Protein AF-S0DHY9-F1 (afdb_monomer_lite)

Organism: Gibberella fujikuroi (strain CBS 195.34 / IMI 58289 / NRRL A-6831) (NCBI:txid1279085)

Structure (mmCIF, N/CA/C/O backbone):
data_AF-S0DHY9-F1
#
_entry.id   AF-S0DHY9-F1
#
loop_
_atom_site.group_PDB
_atom_site.id
_atom_site.type_symbol
_atom_site.label_atom_id
_atom_site.label_alt_id
_atom_site.label_comp_id
_atom_site.label_asym_id
_atom_site.label_entity_id
_atom_site.label_seq_id
_atom_site.pdbx_PDB_ins_code
_atom_site.Cartn_x
_atom_site.Cartn_y
_atom_site.Cartn_z
_atom_site.occupancy
_atom_site.B_iso_or_equiv
_atom_site.auth_seq_id
_atom_site.auth_comp_id
_atom_site.auth_asym_id
_atom_site.auth_atom_id
_atom_site.pdbx_PDB_model_num
ATOM 1 N N . MET A 1 1 ? 1.478 8.121 -7.988 1.00 83.19 1 MET A N 1
ATOM 2 C CA . MET A 1 1 ? 0.226 7.459 -8.407 1.00 83.19 1 MET A CA 1
ATOM 3 C C . MET A 1 1 ? -0.439 6.650 -7.293 1.00 83.19 1 MET A C 1
ATOM 5 O O . MET A 1 1 ? -1.623 6.872 -7.076 1.00 83.19 1 MET A O 1
ATOM 9 N N . GLY A 1 2 ? 0.284 5.824 -6.519 1.00 90.38 2 GLY A N 1
ATOM 10 C CA . GLY A 1 2 ? -0.303 5.027 -5.419 1.00 90.38 2 GLY A CA 1
ATOM 11 C C . GLY A 1 2 ? -1.229 5.791 -4.453 1.00 90.38 2 GLY A C 1
ATOM 12 O O . GLY A 1 2 ? -2.321 5.321 -4.164 1.00 90.38 2 GLY A O 1
ATOM 13 N N . ARG A 1 3 ? -0.886 7.028 -4.057 1.00 93.12 3 ARG A N 1
ATOM 14 C CA . ARG A 1 3 ? -1.740 7.857 -3.175 1.00 93.12 3 ARG A CA 1
ATOM 15 C C . ARG A 1 3 ? -3.157 8.092 -3.725 1.00 93.12 3 ARG A C 1
ATOM 17 O O . ARG A 1 3 ? -4.113 8.091 -2.959 1.00 93.12 3 ARG A O 1
ATOM 24 N N . GLY A 1 4 ? -3.299 8.273 -5.040 1.00 93.94 4 GLY A N 1
ATOM 25 C CA . GLY A 1 4 ? -4.608 8.444 -5.679 1.00 93.94 4 GLY A CA 1
ATOM 26 C C . GLY A 1 4 ? -5.447 7.164 -5.637 1.00 93.94 4 GLY A C 1
ATOM 27 O O . GLY A 1 4 ? -6.650 7.225 -5.398 1.00 93.94 4 GLY A O 1
ATOM 28 N N . MET A 1 5 ? -4.805 6.002 -5.790 1.00 93.88 5 MET A N 1
ATOM 29 C CA . MET A 1 5 ? -5.452 4.695 -5.648 1.00 93.88 5 MET A CA 1
ATOM 30 C C . MET A 1 5 ? -5.918 4.461 -4.207 1.00 93.88 5 MET A C 1
ATOM 32 O O . MET A 1 5 ? -7.084 4.132 -4.004 1.00 93.88 5 MET A O 1
ATOM 36 N N . CYS A 1 6 ? -5.065 4.733 -3.211 1.00 95.88 6 CYS A N 1
ATOM 37 C CA . CYS A 1 6 ? -5.448 4.639 -1.799 1.00 95.88 6 CYS A CA 1
ATOM 38 C C . CYS A 1 6 ? -6.641 5.548 -1.472 1.00 95.88 6 CYS A C 1
ATOM 40 O O . CYS A 1 6 ? -7.568 5.126 -0.789 1.00 95.88 6 CYS A O 1
ATOM 42 N N . LEU A 1 7 ? -6.661 6.777 -2.000 1.00 95.94 7 LEU A N 1
ATOM 43 C CA . LEU A 1 7 ? -7.779 7.699 -1.793 1.00 95.94 7 LEU A CA 1
ATOM 44 C C . LEU A 1 7 ? -9.087 7.183 -2.411 1.00 95.94 7 LEU A C 1
ATOM 46 O O . LEU A 1 7 ? -10.153 7.359 -1.823 1.00 95.94 7 LEU A O 1
ATOM 50 N N . ASN A 1 8 ? -9.020 6.544 -3.581 1.00 95.56 8 ASN A N 1
ATOM 51 C CA . ASN A 1 8 ? -10.189 5.917 -4.197 1.00 95.56 8 ASN A CA 1
ATOM 52 C C . ASN A 1 8 ? -10.698 4.733 -3.370 1.00 95.56 8 ASN A C 1
ATOM 54 O O . ASN A 1 8 ? -11.905 4.634 -3.168 1.00 95.56 8 ASN A O 1
ATOM 58 N N . LEU A 1 9 ? -9.804 3.881 -2.857 1.00 95.00 9 LEU A N 1
ATOM 59 C CA . LEU A 1 9 ? -10.177 2.758 -1.991 1.00 95.00 9 LEU A CA 1
ATOM 60 C C . LEU A 1 9 ? -10.825 3.239 -0.691 1.00 95.00 9 LEU A C 1
ATOM 62 O O . LEU A 1 9 ? -11.897 2.765 -0.339 1.00 95.00 9 LEU A O 1
ATOM 66 N N . VAL A 1 10 ? -10.247 4.247 -0.036 1.00 96.06 10 VAL A N 1
ATOM 67 C CA . VAL A 1 10 ? -10.829 4.854 1.171 1.00 96.06 10 VAL A CA 1
ATOM 68 C C . VAL A 1 10 ? -12.238 5.395 0.913 1.00 96.06 10 VAL A C 1
ATOM 70 O O . VAL A 1 10 ? -13.133 5.209 1.729 1.00 96.06 10 VAL A O 1
ATOM 73 N N . LYS A 1 11 ? -12.456 6.065 -0.225 1.00 94.69 11 LYS A N 1
ATOM 74 C CA . LYS A 1 11 ? -13.736 6.727 -0.519 1.00 94.69 11 LYS A CA 1
ATOM 75 C C . LYS A 1 11 ? -14.808 5.803 -1.092 1.00 94.69 11 LYS A C 1
ATOM 77 O O . LYS A 1 11 ? -15.986 6.123 -0.981 1.00 94.69 11 LYS A O 1
ATOM 82 N N . LYS A 1 12 ? -14.414 4.740 -1.799 1.00 95.81 12 LYS A N 1
ATOM 83 C CA . LYS A 1 12 ? -15.322 3.946 -2.649 1.00 95.81 12 LYS A CA 1
ATOM 84 C C . LYS A 1 12 ? -15.175 2.434 -2.489 1.00 95.81 12 LYS A C 1
ATOM 86 O O . LYS A 1 12 ? -15.962 1.704 -3.074 1.00 95.81 12 LYS A O 1
ATOM 91 N N . GLY A 1 13 ? -14.168 1.962 -1.760 1.00 89.44 13 GLY A N 1
ATOM 92 C CA . GLY A 1 13 ? -13.824 0.543 -1.663 1.00 89.44 13 GLY A CA 1
ATOM 93 C C . GLY A 1 13 ? -14.692 -0.274 -0.708 1.00 89.44 13 GLY A C 1
ATOM 94 O O . GLY A 1 13 ? -14.472 -1.474 -0.636 1.00 89.44 13 GLY A O 1
ATOM 95 N N . CYS A 1 14 ? -15.641 0.349 0.009 1.00 89.94 14 CYS A N 1
ATOM 96 C CA . CYS A 1 14 ? -16.501 -0.302 1.010 1.00 89.94 14 CYS A CA 1
ATOM 97 C C . CYS A 1 14 ? -15.708 -1.231 1.948 1.00 89.94 14 CYS A C 1
ATOM 99 O O . CYS A 1 14 ? -15.992 -2.419 2.040 1.00 89.94 14 CYS A O 1
AT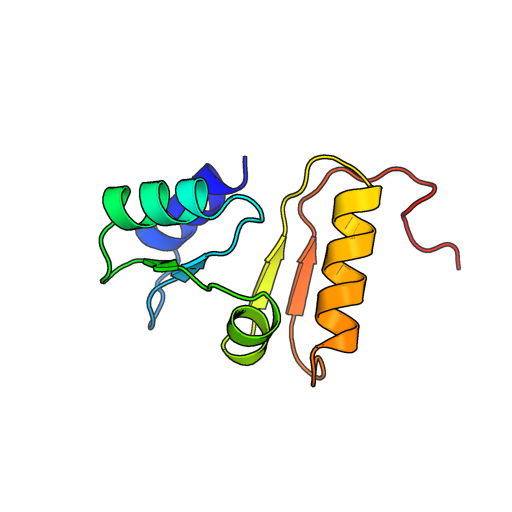OM 101 N N . LEU A 1 15 ? -14.664 -0.692 2.586 1.00 93.06 15 LEU A N 1
ATOM 102 C CA . LEU A 1 15 ? -13.764 -1.470 3.434 1.00 93.06 15 LEU A CA 1
ATOM 103 C C . LEU A 1 15 ? -14.356 -1.642 4.838 1.00 93.06 15 LEU A C 1
ATOM 105 O O . LEU A 1 15 ? -14.705 -0.653 5.481 1.00 93.06 15 LEU A O 1
ATOM 109 N N . ASP A 1 16 ? -14.377 -2.876 5.341 1.00 92.44 16 ASP A N 1
ATOM 110 C CA . ASP A 1 16 ? -14.804 -3.179 6.718 1.00 92.44 16 ASP A CA 1
ATOM 111 C C . ASP A 1 16 ? -13.754 -2.781 7.771 1.00 92.44 16 ASP A C 1
ATOM 113 O O . ASP A 1 16 ? -14.035 -2.723 8.968 1.00 92.44 16 ASP A O 1
ATOM 117 N N . LYS A 1 17 ? -12.512 -2.541 7.334 1.00 94.25 17 LYS A N 1
ATOM 118 C CA . LYS A 1 17 ? -11.366 -2.151 8.165 1.00 94.25 17 LYS A CA 1
ATOM 119 C C . LYS A 1 17 ? -10.608 -0.993 7.507 1.00 94.25 17 LYS A C 1
ATOM 121 O O . LYS A 1 17 ? -10.631 -0.886 6.279 1.00 94.25 17 LYS A O 1
ATOM 126 N N . PRO A 1 18 ? -9.888 -0.161 8.283 1.00 95.88 18 PRO A N 1
ATOM 127 C CA . PRO A 1 18 ? -9.053 0.896 7.722 1.00 95.88 18 PRO A CA 1
ATOM 128 C C . PRO A 1 18 ? -8.046 0.344 6.708 1.00 95.88 18 PRO A C 1
ATOM 130 O O . PRO A 1 18 ? -7.439 -0.706 6.927 1.00 95.88 18 PRO A O 1
ATOM 133 N N . LEU A 1 19 ? -7.827 1.081 5.619 1.00 96.94 19 LEU A N 1
ATOM 134 C CA . LEU A 1 19 ? -6.842 0.718 4.608 1.00 96.94 19 LEU A CA 1
ATOM 135 C C . LEU A 1 19 ? -5.434 0.741 5.212 1.00 96.94 19 LEU A C 1
ATOM 137 O O . LEU A 1 19 ? -4.962 1.785 5.668 1.00 96.94 19 LEU A O 1
ATOM 141 N N . LEU A 1 20 ? -4.734 -0.389 5.160 1.00 96.75 20 LEU A N 1
ATOM 142 C CA . LEU A 1 20 ? -3.327 -0.444 5.536 1.00 96.75 20 LEU A CA 1
ATOM 143 C C . LEU A 1 20 ? -2.465 0.172 4.430 1.00 96.75 20 LEU A C 1
ATOM 145 O O . LEU A 1 20 ? -2.587 -0.185 3.257 1.00 96.75 20 LEU A O 1
ATOM 149 N N . VAL A 1 21 ? -1.595 1.113 4.797 1.00 96.50 21 VAL A N 1
ATOM 150 C CA . VAL A 1 21 ? -0.687 1.786 3.863 1.00 96.50 21 VAL A CA 1
ATOM 151 C C . VAL A 1 21 ? 0.761 1.664 4.312 1.00 96.50 21 VAL A C 1
ATOM 153 O O . VAL A 1 21 ? 1.113 1.909 5.466 1.00 96.50 21 VAL A O 1
ATOM 156 N N . TYR A 1 22 ? 1.626 1.336 3.360 1.00 95.69 22 TYR A N 1
ATOM 157 C CA . TYR A 1 22 ? 3.064 1.252 3.555 1.00 95.69 22 TYR A CA 1
ATOM 158 C C . TYR A 1 22 ? 3.783 2.031 2.456 1.00 95.69 22 TYR A C 1
ATOM 160 O O . TYR A 1 22 ? 3.385 2.020 1.291 1.00 95.69 22 TYR A O 1
ATOM 168 N N . ASN A 1 23 ? 4.870 2.696 2.832 1.00 94.44 23 ASN A N 1
ATOM 169 C CA . ASN A 1 23 ? 5.803 3.299 1.898 1.00 94.44 23 ASN A CA 1
ATOM 170 C C . ASN A 1 23 ? 7.187 3.338 2.553 1.00 94.44 23 ASN A C 1
ATOM 172 O O . ASN A 1 23 ? 7.297 3.712 3.719 1.00 94.44 23 ASN A O 1
ATOM 176 N N . ARG A 1 24 ? 8.245 3.043 1.784 1.00 92.38 24 ARG A N 1
ATOM 177 C CA . ARG A 1 24 ? 9.644 3.071 2.258 1.00 92.38 24 ARG A CA 1
ATOM 178 C C . ARG A 1 24 ? 9.981 4.348 3.040 1.00 92.38 24 ARG A C 1
ATOM 180 O O . ARG A 1 24 ? 10.645 4.309 4.065 1.00 92.38 24 ARG A O 1
ATOM 187 N N . THR A 1 25 ? 9.512 5.496 2.552 1.00 93.38 25 THR A N 1
ATOM 188 C CA . THR A 1 25 ? 9.553 6.769 3.286 1.00 93.38 25 THR A CA 1
ATOM 189 C C . THR A 1 25 ? 8.292 6.898 4.141 1.00 93.38 25 THR A C 1
ATOM 191 O O . THR A 1 25 ? 7.241 7.258 3.602 1.00 93.38 25 THR A O 1
ATOM 194 N N . GLN A 1 26 ? 8.406 6.642 5.447 1.00 94.44 26 GLN A N 1
ATOM 195 C CA . GLN A 1 26 ? 7.280 6.608 6.396 1.00 94.44 26 GLN A CA 1
ATOM 196 C C . GLN A 1 26 ? 6.438 7.887 6.380 1.00 94.44 26 GLN A C 1
ATOM 198 O O . GLN A 1 26 ? 5.213 7.814 6.309 1.00 94.44 26 GLN A O 1
ATOM 203 N N . LYS A 1 27 ? 7.088 9.056 6.285 1.00 95.81 27 LYS A N 1
ATOM 204 C CA . LYS A 1 27 ? 6.413 10.360 6.231 1.00 95.81 27 LYS A CA 1
ATOM 205 C C . LYS A 1 27 ? 5.309 10.441 5.168 1.00 95.81 27 LYS A C 1
ATOM 207 O O . LYS A 1 27 ? 4.284 11.076 5.381 1.00 95.81 27 LYS A O 1
ATOM 212 N N . ARG A 1 28 ? 5.463 9.745 4.032 1.00 95.25 28 ARG A N 1
ATOM 213 C CA . ARG A 1 28 ? 4.430 9.718 2.981 1.00 95.25 28 ARG A CA 1
ATOM 214 C C . ARG A 1 28 ? 3.161 8.978 3.412 1.00 95.25 28 ARG A C 1
ATOM 216 O O . ARG A 1 28 ? 2.076 9.378 2.992 1.00 95.25 28 ARG A O 1
ATOM 223 N N . SER A 1 29 ? 3.302 7.916 4.203 1.00 96.19 29 SER A N 1
ATOM 224 C CA . SER A 1 29 ? 2.180 7.176 4.784 1.00 96.19 29 SER A CA 1
ATOM 225 C C . SER A 1 29 ? 1.532 7.974 5.909 1.00 96.19 29 SER A C 1
ATOM 227 O O . SER A 1 29 ? 0.312 8.099 5.922 1.00 96.19 29 SER A O 1
ATOM 229 N N . GLU A 1 30 ? 2.331 8.587 6.786 1.00 96.38 30 GLU A N 1
ATOM 230 C CA . GLU A 1 30 ? 1.840 9.483 7.844 1.00 96.38 30 GLU A CA 1
ATOM 231 C C . GLU A 1 30 ? 1.008 10.631 7.267 1.00 96.38 30 GLU A C 1
ATOM 233 O O . GLU A 1 30 ? -0.126 10.846 7.684 1.00 96.38 30 GLU A O 1
ATOM 238 N N . ASP A 1 31 ? 1.528 11.322 6.248 1.00 97.25 31 ASP A N 1
ATOM 239 C CA . ASP A 1 31 ? 0.829 12.430 5.593 1.00 97.25 31 ASP A CA 1
ATOM 240 C C . ASP A 1 31 ? -0.460 11.979 4.899 1.00 97.25 31 ASP A C 1
ATOM 242 O O . ASP A 1 31 ? -1.372 12.783 4.704 1.00 97.25 31 ASP A O 1
ATOM 246 N N . PHE A 1 32 ? -0.534 10.724 4.449 1.00 97.38 32 PHE A N 1
ATOM 247 C CA . PHE A 1 32 ? -1.757 10.174 3.872 1.00 97.38 32 PHE A CA 1
ATOM 248 C C . PHE A 1 32 ? -2.784 9.854 4.955 1.00 97.38 32 PHE A C 1
ATOM 250 O O . PHE A 1 32 ? -3.931 10.272 4.827 1.00 97.38 32 PHE A O 1
ATOM 257 N N . VAL A 1 33 ? -2.373 9.188 6.035 1.00 97.69 33 VAL A N 1
ATOM 258 C CA . VAL A 1 33 ? -3.244 8.887 7.181 1.00 97.69 33 VAL A CA 1
ATOM 259 C C . VAL A 1 33 ? -3.772 10.178 7.807 1.00 97.69 33 VAL A C 1
ATOM 261 O O . VAL A 1 33 ? -4.972 10.292 8.031 1.00 97.69 33 VAL A O 1
ATOM 264 N N . ALA A 1 34 ? -2.923 11.191 7.994 1.00 97.62 34 ALA A N 1
ATOM 265 C CA . ALA A 1 34 ? -3.339 12.504 8.488 1.00 97.62 34 ALA A CA 1
ATOM 266 C C . ALA A 1 34 ? -4.349 13.198 7.557 1.00 97.62 34 ALA A C 1
ATOM 268 O O . ALA A 1 34 ? -5.216 13.929 8.025 1.00 97.62 34 ALA A O 1
ATOM 269 N N . GLN A 1 35 ? -4.260 12.964 6.242 1.00 97.12 35 GLN A N 1
ATOM 270 C CA . GLN A 1 35 ? -5.191 13.531 5.266 1.00 97.12 35 GLN A CA 1
ATOM 271 C C . GLN A 1 35 ? -6.575 12.869 5.310 1.00 97.12 35 GLN A C 1
ATOM 273 O O . GLN A 1 35 ? -7.570 13.557 5.091 1.00 97.12 35 GLN A O 1
ATOM 278 N N . VAL A 1 36 ? -6.646 11.548 5.501 1.00 96.88 36 VAL A N 1
ATOM 279 C CA . VAL A 1 36 ? -7.911 10.793 5.399 1.00 96.88 36 VAL A CA 1
ATOM 280 C C . VAL A 1 36 ? -8.521 10.418 6.747 1.00 96.88 36 VAL A C 1
ATOM 282 O O . VAL A 1 36 ? -9.693 10.071 6.778 1.00 96.88 36 VAL A O 1
ATOM 285 N N . GLY A 1 37 ? -7.766 10.514 7.841 1.00 97.06 37 GLY A N 1
ATOM 286 C CA . GLY A 1 37 ? -8.177 10.105 9.184 1.00 97.06 37 GLY A CA 1
ATOM 287 C C . GLY A 1 37 ? -7.820 8.649 9.507 1.00 97.06 37 GLY A C 1
ATOM 288 O O . GLY A 1 37 ? -7.818 7.775 8.635 1.00 97.06 37 GLY A O 1
ATOM 289 N N . SER A 1 38 ? -7.538 8.380 10.786 1.00 94.88 38 SER A N 1
ATOM 290 C CA . SER A 1 38 ? -7.152 7.051 11.291 1.00 94.88 38 SER A CA 1
ATOM 291 C C . SER A 1 38 ? -8.253 5.995 11.172 1.00 94.88 38 SER A C 1
ATOM 293 O O . SER A 1 38 ? -7.951 4.806 11.107 1.00 94.88 38 SER A O 1
ATOM 295 N N . ASP A 1 39 ? -9.514 6.424 11.099 1.00 95.62 39 ASP A N 1
ATOM 296 C CA . ASP A 1 39 ? -10.667 5.534 10.911 1.00 95.62 39 ASP A CA 1
ATOM 297 C C . ASP A 1 39 ? -10.733 4.977 9.480 1.00 95.62 39 ASP A C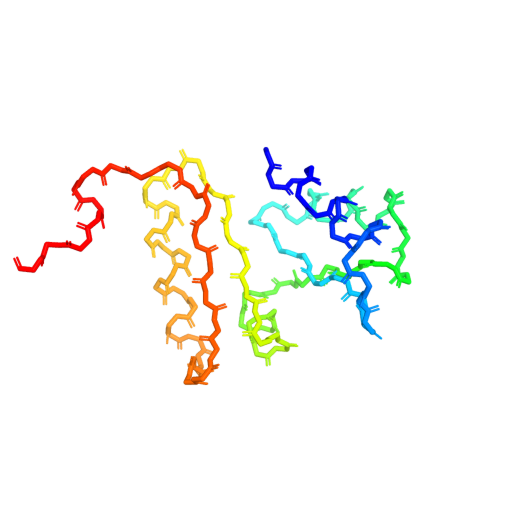 1
ATOM 299 O O . ASP A 1 39 ? -11.383 3.967 9.221 1.00 95.62 39 ASP A O 1
ATOM 303 N N . HIS A 1 40 ? -10.029 5.616 8.541 1.00 96.44 40 HIS A N 1
ATOM 304 C CA . HIS A 1 40 ? -10.048 5.269 7.124 1.00 96.44 40 HIS A CA 1
ATOM 305 C C .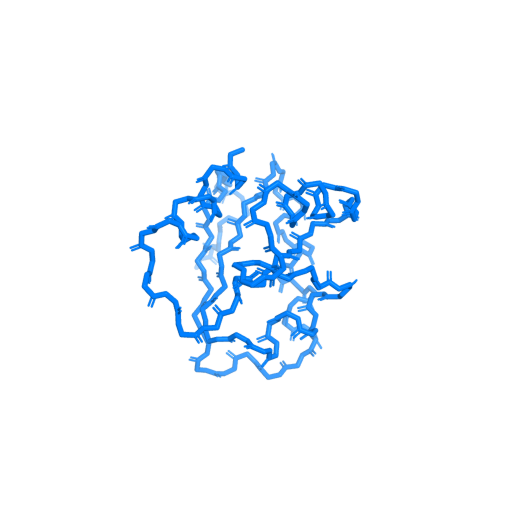 HIS A 1 40 ? -8.750 4.630 6.636 1.00 96.44 40 HIS A C 1
ATOM 307 O O . HIS A 1 40 ? -8.781 3.806 5.719 1.00 96.44 40 HIS A O 1
ATOM 313 N N . ALA A 1 41 ? -7.607 4.994 7.219 1.00 97.38 41 ALA A N 1
ATOM 314 C CA . ALA A 1 41 ? -6.323 4.397 6.881 1.00 97.38 41 ALA A CA 1
ATOM 315 C C . ALA A 1 41 ? -5.398 4.290 8.094 1.00 97.38 41 ALA A C 1
ATOM 317 O O . ALA A 1 41 ? -5.398 5.148 8.975 1.00 97.38 41 ALA A O 1
ATOM 318 N N . LYS A 1 42 ? -4.542 3.268 8.091 1.00 96.94 42 LYS A N 1
ATOM 319 C CA . LYS A 1 42 ? -3.514 3.048 9.110 1.00 96.94 42 LYS A CA 1
ATOM 320 C C . LYS A 1 42 ? -2.166 2.794 8.447 1.00 96.94 42 LYS A C 1
ATOM 322 O O . LYS A 1 42 ? -2.070 2.064 7.465 1.00 96.94 42 LYS A O 1
ATOM 327 N N . MET A 1 43 ? -1.114 3.396 8.992 1.00 95.62 43 MET A N 1
ATOM 328 C CA . MET A 1 43 ? 0.249 3.144 8.537 1.00 95.62 43 MET A CA 1
ATOM 329 C C . MET A 1 43 ? 0.769 1.824 9.110 1.00 95.62 43 MET A C 1
ATOM 331 O O . MET A 1 43 ? 0.678 1.604 10.317 1.00 95.62 43 MET A O 1
ATOM 335 N N . CYS A 1 44 ? 1.373 1.002 8.256 1.00 93.69 44 CYS A N 1
ATOM 336 C CA . CYS A 1 44 ? 2.207 -0.126 8.669 1.00 93.69 44 CYS A CA 1
ATOM 337 C C . CYS A 1 44 ? 3.672 0.308 8.716 1.00 93.69 44 CYS A C 1
ATOM 339 O O . CYS A 1 44 ? 4.146 1.008 7.814 1.00 93.69 44 CYS A O 1
ATOM 341 N N . THR A 1 45 ? 4.401 -0.118 9.747 1.00 88.06 45 THR A N 1
ATOM 342 C CA . THR A 1 45 ? 5.834 0.198 9.890 1.00 88.06 45 THR A CA 1
ATOM 343 C C . THR A 1 45 ? 6.725 -0.850 9.229 1.00 88.06 45 THR A C 1
ATOM 345 O O . THR A 1 45 ? 7.877 -0.556 8.912 1.00 88.06 45 THR A O 1
ATOM 348 N N . SER A 1 46 ? 6.179 -2.036 8.942 1.00 89.56 46 SER A N 1
ATOM 349 C CA . SER A 1 46 ? 6.841 -3.100 8.187 1.00 89.56 46 SER A CA 1
ATOM 350 C C . SER A 1 46 ? 5.929 -3.683 7.103 1.00 89.56 46 SER A C 1
ATOM 352 O O . SER A 1 46 ? 4.702 -3.665 7.220 1.00 89.56 46 SER A O 1
ATOM 354 N N . LEU A 1 47 ? 6.538 -4.223 6.044 1.00 89.88 47 LEU A N 1
ATOM 355 C CA . LEU A 1 47 ? 5.818 -4.940 4.987 1.00 89.88 47 LEU 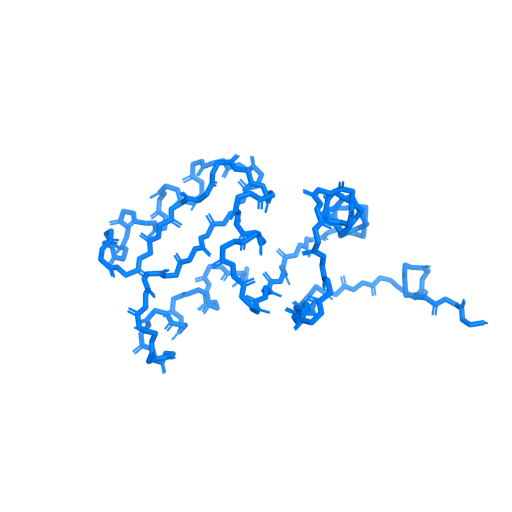A CA 1
ATOM 356 C C . LEU A 1 47 ? 5.161 -6.214 5.514 1.00 89.88 47 LEU A C 1
ATOM 358 O O . LEU A 1 47 ? 4.043 -6.521 5.121 1.00 89.88 47 LEU A O 1
ATOM 362 N N . HIS A 1 48 ? 5.832 -6.924 6.422 1.00 89.06 48 HIS A N 1
ATOM 363 C CA . HIS A 1 48 ? 5.374 -8.221 6.916 1.00 89.06 48 HIS A CA 1
ATOM 364 C C . HIS A 1 48 ? 4.100 -8.061 7.751 1.00 89.06 48 HIS A C 1
ATOM 366 O O . HIS A 1 48 ? 3.149 -8.816 7.574 1.00 89.06 48 HIS A O 1
ATOM 372 N N . GLU A 1 49 ? 4.038 -7.026 8.597 1.00 88.19 49 GLU A N 1
ATOM 373 C CA . GLU A 1 49 ? 2.819 -6.662 9.328 1.00 88.19 49 GLU A CA 1
ATOM 374 C C . GLU A 1 49 ? 1.661 -6.372 8.362 1.00 88.19 49 GLU A C 1
ATOM 376 O O . GLU A 1 49 ? 0.554 -6.883 8.543 1.00 88.19 49 GLU A O 1
ATOM 381 N N . GLY A 1 50 ? 1.924 -5.574 7.320 1.00 90.88 50 GLY A N 1
ATOM 382 C CA . GLY A 1 50 ? 0.917 -5.202 6.329 1.00 90.88 50 GLY A CA 1
ATOM 383 C C . GLY A 1 50 ? 0.392 -6.404 5.544 1.00 90.88 50 GLY A C 1
ATOM 384 O O . GLY A 1 50 ? -0.816 -6.604 5.470 1.00 90.88 50 GLY A O 1
ATOM 385 N N . VAL A 1 51 ? 1.284 -7.233 5.000 1.00 92.12 51 VAL A N 1
ATOM 386 C CA . VAL A 1 51 ? 0.924 -8.424 4.210 1.00 92.12 51 VAL A CA 1
ATOM 387 C C . VAL A 1 51 ? 0.258 -9.490 5.079 1.00 92.12 51 VAL A C 1
ATOM 389 O O . VAL A 1 51 ? -0.739 -10.086 4.671 1.00 92.12 51 VAL A O 1
ATOM 392 N N . GLY A 1 52 ? 0.752 -9.708 6.299 1.00 90.75 52 GLY A N 1
ATOM 393 C CA . GLY A 1 52 ? 0.152 -10.651 7.243 1.00 90.75 52 GLY A CA 1
ATOM 394 C C . GLY A 1 52 ? -1.288 -10.280 7.602 1.00 90.75 52 GLY A C 1
ATOM 395 O O . GLY A 1 52 ? -2.135 -11.163 7.723 1.00 90.75 52 GLY A O 1
ATOM 396 N N . SER A 1 53 ? -1.583 -8.980 7.675 1.00 90.75 53 SER A N 1
ATOM 397 C CA . SER A 1 53 ? -2.893 -8.441 8.063 1.00 90.75 53 SER A CA 1
ATOM 398 C C . SER A 1 53 ? -3.877 -8.244 6.900 1.00 90.75 53 SER A C 1
ATOM 400 O O . SER A 1 53 ? -5.007 -7.816 7.141 1.00 90.75 53 SER A O 1
ATOM 402 N N . CYS A 1 54 ? -3.468 -8.533 5.659 1.00 91.12 54 CYS A N 1
ATOM 403 C CA . CYS A 1 54 ? -4.260 -8.303 4.448 1.00 91.12 54 CYS A CA 1
ATOM 404 C C . CYS A 1 54 ? -4.403 -9.567 3.593 1.00 91.12 54 CYS A C 1
ATOM 406 O O . CYS A 1 54 ? -3.455 -10.335 3.440 1.00 91.12 54 CYS A O 1
ATOM 408 N N . ASP A 1 55 ? -5.562 -9.726 2.954 1.00 92.62 55 ASP A N 1
ATOM 409 C CA . ASP A 1 55 ? -5.792 -10.768 1.942 1.00 92.62 55 ASP A CA 1
ATOM 410 C C . ASP A 1 55 ? -5.408 -10.299 0.531 1.00 92.62 55 ASP A C 1
ATOM 412 O O . ASP A 1 55 ? -4.978 -11.092 -0.304 1.00 92.62 55 ASP A O 1
ATOM 416 N N . ILE A 1 56 ? -5.535 -8.993 0.269 1.00 93.94 56 ILE A N 1
ATOM 417 C CA . ILE A 1 56 ? -5.239 -8.363 -1.021 1.00 93.94 56 ILE A CA 1
ATOM 418 C C . ILE A 1 56 ? -4.234 -7.232 -0.805 1.00 93.94 56 ILE A C 1
ATOM 420 O O . ILE A 1 56 ? -4.479 -6.317 -0.018 1.00 93.94 56 ILE A O 1
ATOM 424 N N . THR A 1 57 ? -3.122 -7.264 -1.538 1.00 94.50 57 THR A N 1
ATOM 425 C CA . THR A 1 57 ? -2.071 -6.240 -1.489 1.00 94.50 57 THR A CA 1
ATOM 426 C C . THR A 1 57 ? -1.854 -5.636 -2.870 1.00 94.50 57 THR A C 1
ATOM 428 O O . THR A 1 57 ? -1.522 -6.339 -3.821 1.00 94.50 57 THR A O 1
ATOM 431 N N . PHE A 1 58 ? -1.997 -4.314 -2.976 1.00 95.12 58 PHE A N 1
ATOM 432 C CA . PHE A 1 58 ? -1.658 -3.553 -4.179 1.00 95.12 58 PHE A CA 1
ATOM 433 C C . PHE A 1 58 ? -0.273 -2.926 -4.029 1.00 95.12 58 PHE A C 1
ATOM 435 O O . PHE A 1 58 ? 0.025 -2.327 -2.995 1.00 95.12 58 PHE A O 1
ATOM 442 N N . SER A 1 59 ? 0.552 -2.992 -5.073 1.00 94.19 59 SER A N 1
ATOM 443 C CA . SER A 1 59 ? 1.868 -2.346 -5.099 1.00 94.19 59 SER A CA 1
ATOM 444 C C . SER A 1 59 ? 1.977 -1.341 -6.251 1.00 94.19 59 SER A C 1
ATOM 446 O O . SER A 1 59 ? 1.489 -1.569 -7.358 1.00 94.19 59 SER A O 1
ATOM 448 N N . TRP A 1 60 ? 2.611 -0.192 -5.992 1.00 94.81 60 TRP A N 1
ATOM 449 C CA . TRP A 1 60 ? 2.926 0.805 -7.019 1.00 94.81 60 TRP A CA 1
ATOM 450 C C . TRP A 1 60 ? 4.284 1.432 -6.736 1.00 94.81 60 TRP A C 1
ATOM 452 O O . TRP A 1 60 ? 4.431 2.271 -5.845 1.00 94.81 60 TRP A O 1
ATOM 462 N N . LEU A 1 61 ? 5.269 1.061 -7.541 1.00 93.69 61 LEU A N 1
ATOM 463 C CA . LEU A 1 61 ? 6.670 1.425 -7.382 1.00 93.69 61 LEU A CA 1
ATOM 464 C C . LEU A 1 61 ? 7.212 1.952 -8.718 1.00 93.69 61 LEU A C 1
ATOM 466 O O . LEU A 1 61 ? 6.638 1.704 -9.775 1.00 93.69 61 LEU A O 1
ATOM 470 N N . GLY A 1 62 ? 8.252 2.783 -8.656 1.00 90.94 62 GLY A N 1
ATOM 471 C CA . GLY A 1 62 ? 8.726 3.542 -9.822 1.00 90.94 62 GLY A CA 1
ATOM 472 C C . GLY A 1 62 ? 9.898 2.920 -10.578 1.00 90.94 62 GLY A C 1
ATOM 473 O O . GLY A 1 62 ? 10.249 3.427 -11.635 1.00 90.94 62 GLY A O 1
ATOM 474 N N . LEU A 1 63 ? 10.529 1.888 -10.019 1.00 92.56 63 LEU A N 1
ATOM 475 C CA . LEU A 1 63 ? 11.723 1.250 -10.565 1.00 92.56 63 LEU A CA 1
ATOM 476 C C . LEU A 1 63 ? 11.590 -0.261 -10.429 1.00 92.56 63 LEU A C 1
ATOM 478 O O . LEU A 1 63 ? 11.066 -0.736 -9.421 1.00 92.56 63 LEU A O 1
ATOM 482 N N . ASP A 1 64 ? 12.138 -0.987 -11.395 1.00 93.38 64 ASP A N 1
ATOM 483 C CA . ASP A 1 64 ? 12.153 -2.447 -11.406 1.00 93.38 64 ASP A CA 1
ATOM 484 C C . ASP A 1 64 ? 12.837 -3.043 -10.181 1.00 93.38 64 ASP A C 1
ATOM 486 O O . ASP A 1 64 ? 12.275 -3.928 -9.546 1.00 93.38 64 ASP A O 1
ATOM 490 N N . SER A 1 65 ? 13.999 -2.512 -9.788 1.00 93.88 65 SER A N 1
ATOM 491 C CA . SER A 1 65 ? 14.688 -2.967 -8.576 1.00 93.88 65 SER A CA 1
ATOM 492 C C . SER A 1 65 ? 13.805 -2.820 -7.341 1.00 93.88 65 SER A C 1
ATOM 494 O O . SER A 1 65 ? 13.648 -3.761 -6.582 1.00 93.88 65 SER A O 1
ATOM 496 N N . ALA A 1 66 ? 13.118 -1.683 -7.195 1.00 94.19 66 ALA A N 1
ATOM 497 C CA . ALA A 1 66 ? 12.204 -1.483 -6.078 1.00 94.19 66 ALA A CA 1
ATOM 498 C C . ALA A 1 66 ? 11.037 -2.482 -6.095 1.00 94.19 66 ALA A C 1
ATOM 500 O O . ALA A 1 66 ? 10.578 -2.881 -5.029 1.00 94.19 66 ALA A O 1
ATOM 501 N N . VAL A 1 67 ? 10.540 -2.864 -7.277 1.00 94.44 67 VAL A N 1
ATOM 502 C CA . VAL A 1 67 ? 9.529 -3.921 -7.402 1.00 94.44 67 VAL A CA 1
ATOM 503 C C . VAL A 1 67 ? 10.115 -5.258 -6.955 1.00 94.44 67 VAL A C 1
ATOM 505 O O . VAL A 1 67 ? 9.535 -5.873 -6.067 1.00 94.44 67 VAL A O 1
ATOM 508 N N . ALA A 1 68 ? 11.256 -5.674 -7.505 1.00 93.50 68 ALA A N 1
ATOM 509 C CA . ALA A 1 68 ? 11.914 -6.928 -7.142 1.00 93.50 68 ALA A CA 1
ATOM 510 C C . ALA A 1 68 ? 12.160 -7.023 -5.627 1.00 93.50 68 ALA A C 1
ATOM 512 O O . ALA A 1 68 ? 11.630 -7.929 -4.989 1.00 93.50 68 ALA A O 1
ATOM 513 N N . ASP A 1 69 ? 12.829 -6.021 -5.049 1.00 93.44 69 ASP A N 1
ATOM 514 C CA . ASP A 1 69 ? 13.179 -5.969 -3.625 1.00 93.44 69 ASP A CA 1
ATOM 515 C C . ASP A 1 69 ? 11.941 -6.106 -2.725 1.00 93.44 69 ASP A C 1
ATOM 517 O O . ASP A 1 69 ? 11.959 -6.796 -1.704 1.00 93.44 69 ASP A O 1
ATOM 521 N N . ILE A 1 70 ? 10.840 -5.435 -3.087 1.00 93.25 70 ILE A N 1
ATOM 522 C CA . ILE A 1 70 ? 9.609 -5.457 -2.295 1.00 93.25 70 ILE A CA 1
ATOM 523 C C . ILE A 1 70 ? 8.926 -6.816 -2.366 1.00 93.25 70 ILE A C 1
ATOM 525 O O . ILE A 1 70 ? 8.488 -7.312 -1.332 1.00 93.25 70 ILE A O 1
ATOM 529 N N . TYR A 1 71 ? 8.814 -7.412 -3.552 1.00 92.69 71 TYR A N 1
ATOM 530 C CA . TYR A 1 71 ? 8.180 -8.722 -3.689 1.00 92.69 71 TYR A CA 1
ATOM 531 C C . TYR A 1 71 ? 9.021 -9.831 -3.047 1.00 92.69 71 TYR A C 1
ATOM 533 O O . TYR A 1 71 ? 8.446 -10.719 -2.421 1.00 92.69 71 TYR A O 1
ATOM 541 N N . GLU A 1 72 ? 10.351 -9.749 -3.125 1.00 92.44 72 GLU A N 1
ATOM 542 C CA . GLU A 1 72 ? 11.262 -10.649 -2.409 1.00 92.44 72 GLU A CA 1
ATOM 543 C C . GLU A 1 72 ? 11.086 -10.505 -0.892 1.00 92.44 72 GLU A C 1
ATOM 545 O O . GLU A 1 72 ? 10.782 -11.487 -0.219 1.00 92.44 72 GLU A O 1
ATOM 550 N N . SER A 1 73 ? 11.090 -9.272 -0.369 1.00 91.69 73 SER A N 1
ATOM 551 C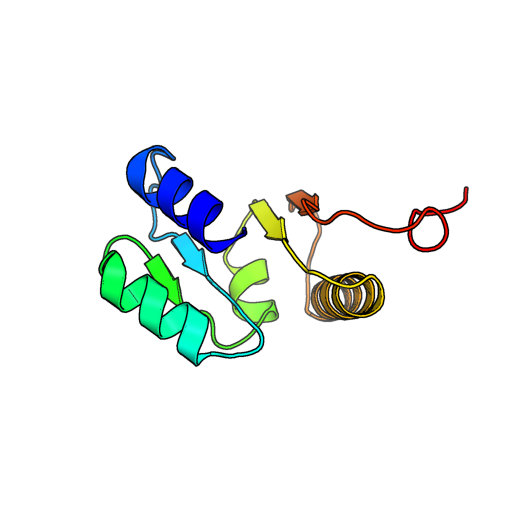 CA . SER A 1 73 ? 10.829 -9.008 1.058 1.00 91.69 73 SER A CA 1
ATOM 552 C C . SER A 1 73 ? 9.469 -9.553 1.522 1.00 91.69 73 SER A C 1
ATOM 554 O O . SER A 1 73 ? 9.337 -10.071 2.628 1.00 91.69 73 SER A O 1
ATOM 556 N N . MET A 1 74 ? 8.423 -9.433 0.694 1.00 91.06 74 MET A N 1
ATOM 557 C CA . MET A 1 74 ? 7.100 -9.985 1.009 1.00 91.06 74 MET A CA 1
ATOM 558 C C . MET A 1 74 ? 7.108 -11.520 1.042 1.00 91.06 74 MET A C 1
ATOM 560 O O . MET A 1 74 ? 6.427 -12.098 1.887 1.00 91.06 74 MET A O 1
ATOM 564 N N . ALA A 1 75 ? 7.856 -12.165 0.143 1.00 89.44 75 ALA A N 1
ATOM 565 C CA . ALA A 1 75 ? 7.954 -13.621 0.051 1.00 89.44 75 ALA A CA 1
ATOM 566 C C . ALA A 1 75 ? 8.797 -14.233 1.181 1.00 89.44 75 ALA A C 1
ATOM 568 O O . ALA A 1 75 ? 8.446 -15.290 1.700 1.00 89.44 75 ALA A O 1
ATOM 569 N N . GLU A 1 76 ? 9.872 -13.565 1.599 1.00 89.75 76 GLU A N 1
ATOM 570 C CA . GLU A 1 76 ? 10.683 -13.974 2.754 1.00 89.75 76 GLU A CA 1
ATOM 571 C C . GLU A 1 76 ? 9.936 -13.797 4.084 1.00 89.75 76 GLU A C 1
ATOM 573 O O . GLU A 1 76 ? 10.213 -14.480 5.071 1.00 89.75 76 GLU A O 1
ATOM 578 N N . GLY A 1 77 ? 8.992 -12.855 4.121 1.00 78.56 77 GLY A N 1
ATOM 579 C CA . GLY A 1 77 ? 8.409 -12.350 5.354 1.00 78.56 77 GLY A CA 1
ATOM 580 C C . GLY A 1 77 ? 7.315 -13.183 6.012 1.00 78.56 77 GLY A C 1
ATOM 581 O O . GLY A 1 77 ? 6.902 -12.830 7.121 1.00 78.56 77 GLY A O 1
ATOM 582 N N . GLY A 1 78 ? 6.842 -14.262 5.385 1.00 74.25 78 GLY A N 1
ATOM 583 C CA . GLY A 1 78 ? 5.860 -15.158 5.995 1.00 74.25 78 GLY A CA 1
ATOM 584 C C . GLY A 1 78 ? 4.987 -15.919 5.003 1.00 74.25 78 GLY A C 1
ATOM 585 O O . GLY A 1 78 ? 5.358 -16.143 3.854 1.00 74.25 78 GLY A O 1
ATOM 586 N N . ASP A 1 79 ? 3.810 -16.338 5.475 1.00 83.75 79 ASP A N 1
ATOM 587 C CA . ASP A 1 79 ? 2.861 -17.098 4.665 1.00 83.75 79 ASP A CA 1
ATOM 588 C C . ASP A 1 79 ? 2.116 -16.195 3.672 1.00 83.75 79 ASP A C 1
ATOM 590 O O . ASP A 1 79 ? 1.282 -15.359 4.037 1.00 83.75 79 ASP A O 1
ATOM 594 N N . ILE A 1 80 ? 2.438 -16.385 2.395 1.00 90.44 80 ILE A N 1
ATOM 595 C CA . ILE A 1 80 ? 1.797 -15.724 1.257 1.00 90.44 80 ILE A CA 1
ATOM 596 C C . ILE A 1 80 ? 0.721 -16.600 0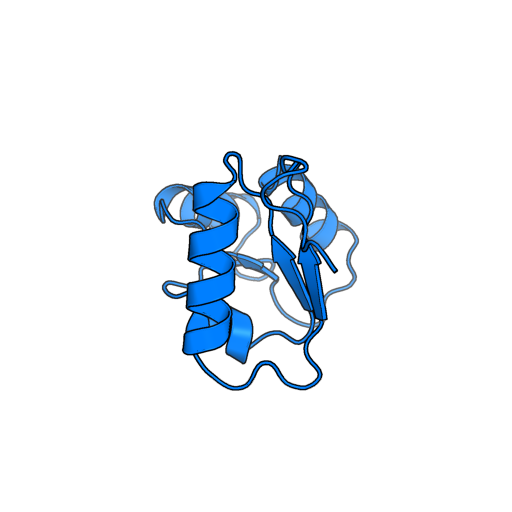.597 1.00 90.44 80 ILE A C 1
ATOM 598 O O . ILE A 1 80 ? 0.104 -16.181 -0.385 1.00 90.44 80 ILE A O 1
ATOM 602 N N . CYS A 1 81 ? 0.489 -17.816 1.103 1.00 90.94 81 CYS A N 1
ATOM 603 C CA . CYS A 1 81 ? -0.466 -18.753 0.529 1.00 90.94 81 CYS A CA 1
ATOM 604 C C . CYS A 1 81 ? -1.894 -18.195 0.598 1.00 90.94 81 CYS A C 1
ATOM 606 O O . CYS A 1 81 ? -2.332 -17.659 1.613 1.00 90.94 81 CYS A O 1
ATOM 608 N N . GLY A 1 82 ? -2.628 -18.295 -0.513 1.00 92.81 82 GLY A N 1
ATOM 609 C CA . GLY A 1 82 ? -4.009 -17.814 -0.612 1.00 92.81 82 GLY A CA 1
ATOM 610 C C . GLY A 1 82 ? -4.176 -16.289 -0.668 1.00 92.81 82 GLY A C 1
ATOM 611 O O . GLY A 1 82 ? -5.297 -15.827 -0.871 1.00 92.81 82 GLY A O 1
ATOM 612 N N . LYS A 1 83 ? -3.096 -15.505 -0.542 1.00 94.38 83 LYS A N 1
ATOM 613 C CA . LYS A 1 83 ? -3.130 -14.040 -0.655 1.00 94.38 83 LYS A CA 1
ATOM 614 C C . LYS A 1 83 ? -3.015 -13.589 -2.112 1.00 94.38 83 LYS A C 1
ATOM 616 O O . LYS A 1 83 ? -2.336 -14.214 -2.927 1.00 94.38 83 LYS A O 1
ATOM 621 N N . LEU A 1 84 ? -3.654 -12.468 -2.439 1.00 95.25 84 LEU A N 1
ATOM 622 C CA . LEU A 1 84 ? -3.629 -11.869 -3.772 1.00 95.25 84 LEU A CA 1
ATOM 623 C C . LEU A 1 84 ? -2.713 -10.641 -3.805 1.00 95.25 84 LEU A C 1
ATOM 625 O O . LEU A 1 84 ? -2.951 -9.650 -3.114 1.00 95.25 84 LEU A O 1
ATOM 629 N N . PHE A 1 85 ? -1.708 -10.671 -4.679 1.00 94.69 85 PHE A N 1
ATOM 630 C CA . PHE A 1 85 ? -0.802 -9.547 -4.913 1.00 94.69 85 PHE A CA 1
ATOM 631 C C . PHE A 1 85 ? -1.057 -8.935 -6.289 1.00 94.69 85 PHE A C 1
ATOM 633 O O . PHE A 1 85 ? -0.944 -9.607 -7.312 1.00 94.69 85 PHE A O 1
ATOM 640 N N . ILE A 1 86 ? -1.375 -7.643 -6.321 1.00 95.12 86 ILE A N 1
ATOM 641 C CA . ILE A 1 86 ? -1.699 -6.901 -7.542 1.00 95.12 86 ILE A CA 1
ATOM 642 C C . ILE A 1 86 ? -0.602 -5.866 -7.789 1.00 95.12 86 ILE A C 1
ATOM 644 O O . ILE A 1 86 ? -0.519 -4.841 -7.108 1.00 95.12 86 ILE A O 1
ATOM 648 N N . GLY A 1 87 ? 0.256 -6.150 -8.769 1.00 93.75 87 GLY A N 1
ATOM 649 C CA . GLY A 1 87 ? 1.300 -5.233 -9.218 1.00 93.75 87 GLY A CA 1
ATOM 650 C C . GLY A 1 87 ? 0.755 -4.204 -10.204 1.00 93.75 87 GLY A C 1
ATOM 651 O O . GLY A 1 87 ? 0.297 -4.569 -11.283 1.00 93.75 87 GLY A O 1
ATOM 652 N N . CYS A 1 88 ? 0.831 -2.921 -9.848 1.00 93.62 88 CYS A N 1
ATOM 653 C CA . CYS A 1 88 ? 0.349 -1.803 -10.674 1.00 93.62 88 CYS A CA 1
ATOM 654 C C . CYS A 1 88 ? 1.487 -0.940 -11.247 1.00 93.62 88 CYS A C 1
ATOM 656 O O . CYS A 1 88 ? 1.241 0.134 -11.799 1.00 93.62 88 CYS A O 1
ATOM 658 N N . SER A 1 89 ? 2.736 -1.365 -11.067 1.00 93.38 89 SER A N 1
ATOM 659 C CA . SER A 1 89 ? 3.919 -0.682 -11.591 1.00 93.38 89 SER A CA 1
ATOM 660 C C . SER A 1 89 ? 4.100 -0.985 -13.078 1.00 93.38 89 SER A C 1
ATOM 662 O O . SER A 1 89 ? 3.887 -2.115 -13.514 1.00 93.38 89 SER A O 1
ATOM 664 N N . THR A 1 90 ? 4.571 -0.006 -13.848 1.00 92.88 90 THR A N 1
ATOM 665 C CA . THR A 1 90 ? 5.177 -0.296 -15.152 1.00 92.88 90 THR A CA 1
ATOM 666 C C . THR A 1 90 ? 6.522 -0.965 -14.897 1.00 92.88 90 THR A C 1
ATOM 668 O O . THR A 1 90 ? 7.368 -0.360 -14.244 1.00 92.88 90 THR A O 1
ATOM 671 N N . ILE A 1 91 ? 6.699 -2.190 -15.388 1.00 93.44 91 ILE A N 1
ATOM 672 C CA . ILE A 1 91 ? 7.941 -2.963 -15.259 1.00 93.44 91 ILE A CA 1
ATOM 673 C C . ILE A 1 91 ? 8.571 -3.200 -16.628 1.00 93.44 91 ILE A C 1
ATOM 675 O O . ILE A 1 91 ? 7.854 -3.243 -17.636 1.00 93.44 91 ILE A O 1
ATOM 679 N N . SER A 1 92 ? 9.892 -3.365 -16.678 1.00 92.25 92 SER A N 1
ATOM 680 C CA . SER A 1 92 ? 10.556 -3.766 -17.918 1.00 92.25 92 SER A CA 1
ATOM 681 C C . SER A 1 92 ? 10.212 -5.213 -18.312 1.00 92.25 92 SER A C 1
ATOM 683 O O . SER A 1 92 ? 9.823 -6.033 -17.467 1.00 92.25 92 SER A O 1
ATOM 685 N N . PRO A 1 93 ? 10.372 -5.568 -19.598 1.00 90.94 93 PRO A N 1
ATOM 686 C CA . PRO A 1 93 ? 10.307 -6.957 -20.043 1.00 90.94 93 PRO A CA 1
ATOM 687 C C . PRO A 1 93 ? 11.323 -7.878 -19.355 1.00 90.94 93 PRO A C 1
ATOM 689 O O . PRO A 1 93 ? 11.079 -9.079 -19.282 1.00 90.94 93 PRO A O 1
ATOM 692 N N . GLU A 1 94 ? 12.452 -7.348 -18.881 1.00 89.44 94 GLU A N 1
ATOM 693 C CA . GLU A 1 94 ? 13.488 -8.103 -18.174 1.00 89.44 94 GLU A CA 1
ATOM 694 C C . GLU A 1 94 ? 13.033 -8.549 -16.783 1.00 89.44 94 GLU A C 1
ATOM 696 O O . GLU A 1 94 ? 13.326 -9.676 -16.388 1.00 89.44 94 GLU A O 1
ATOM 701 N N . LEU A 1 95 ? 12.311 -7.691 -16.055 1.00 89.38 95 LEU A N 1
ATOM 702 C CA . LEU A 1 95 ? 11.778 -8.021 -14.731 1.00 89.38 95 LEU A CA 1
ATOM 703 C C . LEU A 1 95 ? 10.550 -8.939 -14.807 1.00 89.38 95 LEU A C 1
ATOM 705 O O . LEU A 1 95 ? 10.279 -9.710 -13.885 1.00 89.38 95 LEU A O 1
ATOM 709 N N . ARG A 1 96 ? 9.782 -8.869 -15.898 1.00 82.44 96 ARG A N 1
ATOM 710 C CA . ARG A 1 96 ? 8.679 -9.806 -16.125 1.00 82.44 96 ARG A CA 1
ATOM 711 C C . ARG A 1 96 ? 9.243 -11.233 -16.212 1.00 82.44 96 ARG A C 1
ATOM 713 O O . ARG A 1 96 ? 10.139 -11.485 -17.009 1.00 82.44 96 ARG A O 1
ATOM 720 N N . LEU A 1 97 ? 8.673 -12.165 -15.436 1.00 69.62 97 LEU A N 1
ATOM 721 C CA . LEU A 1 97 ? 9.012 -13.596 -15.467 1.00 69.62 97 LEU A CA 1
ATOM 722 C C . LEU A 1 97 ? 9.200 -14.098 -16.909 1.00 69.62 97 LEU A C 1
ATOM 724 O O . LEU A 1 97 ? 8.282 -14.004 -17.733 1.00 69.62 97 LEU A O 1
ATOM 728 N N . ARG A 1 98 ? 10.389 -14.636 -17.195 1.00 52.16 98 ARG A N 1
ATOM 729 C CA . ARG A 1 98 ? 10.644 -15.453 -18.381 1.00 52.16 98 ARG A CA 1
ATOM 730 C C . ARG A 1 98 ? 10.306 -16.895 -18.018 1.00 52.16 98 ARG A C 1
ATOM 732 O O . ARG A 1 98 ? 10.940 -17.457 -17.130 1.00 52.16 98 ARG A O 1
ATOM 739 N N . ASN A 1 99 ? 9.278 -17.430 -18.673 1.00 45.31 99 ASN A N 1
ATOM 740 C CA . ASN A 1 99 ? 9.038 -18.870 -18.736 1.00 45.31 99 ASN A CA 1
ATOM 741 C C . ASN A 1 99 ? 10.142 -19.542 -19.555 1.00 45.31 99 ASN A C 1
ATOM 743 O O . ASN A 1 99 ? 10.563 -18.921 -20.561 1.00 45.31 99 ASN A O 1
#

Secondary structure (DSSP, 8-state):
-HHHHHHHHHHHS--SSPEEE--SSHHHHHHHHHHH-TTTEEE-SSHHHHHHT-SEEEE--SSHHHHHHHHHHHHHTS--TT-EEEE-S---TTTS---

pLDDT: mean 91.81, std 7.64, range [45.31, 97.69]

Radius of gyration: 13.73 Å; chains: 1; bounding box: 31×32×31 Å

Sequence (99 aa):
MGRGMCLNLVKKGCLDKPLLVYNRTQKRSEDFVAQVGSDHAKMCTSLHEGVGSCDITFSWLGLDSAVADIYESMAEGGDICGKLFIGCSTISPELRLRN

InterPro domains:
  IPR006115 6-phosphogluconate dehydrogenase, NADP-binding [PF03446] (1-95)
  IPR036291 NAD(P)-binding domain superfamily [SSF51735] (1-95)
  IPR051265 HIBADH-related NP60 subfamily [PTHR43580] (1-94)

Foldseek 3Di:
DVLVVLVCCLVPVPDPAAAEDEDPPQVVQVVSCVVSDPRRHDYDPDPLVNQVVDQEEEDEDAALVVVVVSVVRNVVSDDCPNGHYHYPYDHDPVSPDDD